Protein AF-A0A2A2HB68-F1 (afdb_monomer_lite)

pLDDT: mean 79.31, std 17.44, range [41.56, 97.69]

Foldseek 3Di:
DCFLVNLQCLLCVLQQFNVVKDWPDDDRFKTKIKGWGPDQAQLVCVQVSQVVSCVVVVWAWDPCPDPVLVLVQVLVVQLVVVVDPDPDPQDGVVSVVVVCVVCVVVQKRKDKTWTDDDQKIKIKMWMDGNVS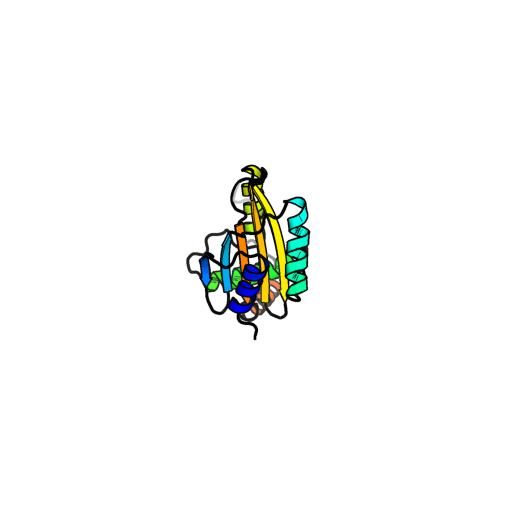PDTIMIMIMMGGSVSRVVVSVVVVVVVVVVVVPPPPDDPDPDDPVDPPPD

InterPro domains:
  IPR014515 Uncharacterised conserved protein UCP921964 [PF09893] (7-142)

Structure (mmCIF, N/CA/C/O backbone):
data_AF-A0A2A2HB68-F1
#
_entry.id   AF-A0A2A2HB68-F1
#
loop_
_atom_site.group_PDB
_atom_site.id
_atom_site.type_symbol
_atom_site.label_atom_id
_atom_site.label_alt_id
_atom_site.label_comp_id
_atom_site.label_asym_id
_atom_site.label_entity_id
_atom_site.label_seq_id
_atom_site.pdbx_PDB_ins_code
_atom_site.Cartn_x
_atom_site.Cartn_y
_atom_site.Cartn_z
_atom_site.occupancy
_atom_site.B_iso_or_equiv
_atom_site.auth_seq_id
_atom_site.auth_comp_id
_atom_site.auth_asym_id
_atom_site.auth_atom_id
_atom_site.pdbx_PDB_model_num
ATOM 1 N N . MET A 1 1 ? -8.316 -16.359 13.608 1.00 43.62 1 MET A N 1
ATOM 2 C CA . MET A 1 1 ? -7.954 -14.931 13.547 1.00 43.62 1 MET A CA 1
ATOM 3 C C . MET A 1 1 ? -6.730 -14.824 12.651 1.00 43.62 1 MET A C 1
ATOM 5 O O . MET A 1 1 ? -5.725 -15.444 12.976 1.00 43.62 1 MET A O 1
ATOM 9 N N . LEU A 1 2 ? -6.843 -14.194 11.479 1.00 54.75 2 LEU A N 1
ATOM 10 C CA . LEU A 1 2 ? -5.679 -13.915 10.631 1.00 54.75 2 LEU A CA 1
ATOM 11 C C . LEU A 1 2 ? -4.883 -12.809 11.324 1.00 54.75 2 LEU A C 1
ATOM 13 O O . LEU A 1 2 ? -5.384 -11.708 11.508 1.00 54.75 2 LEU A O 1
ATOM 17 N N . GLU A 1 3 ? -3.684 -13.138 11.783 1.00 82.25 3 GLU A N 1
ATOM 18 C CA . GLU A 1 3 ? -2.789 -12.185 12.434 1.00 82.25 3 GLU A CA 1
ATOM 19 C C . GLU A 1 3 ? -2.398 -11.114 11.402 1.00 82.25 3 GLU A C 1
ATOM 21 O O . GLU A 1 3 ? -2.067 -11.460 10.266 1.00 82.25 3 GLU A O 1
ATOM 26 N N . VAL A 1 4 ? -2.452 -9.826 11.756 1.00 89.25 4 VAL A N 1
ATOM 27 C CA . VAL A 1 4 ? -2.138 -8.678 10.875 1.00 89.25 4 VAL A CA 1
ATOM 28 C C . VAL A 1 4 ? -0.830 -8.901 10.086 1.00 89.25 4 VAL A C 1
ATOM 30 O O . VAL A 1 4 ? -0.746 -8.611 8.890 1.00 89.25 4 VAL A O 1
ATOM 33 N N . MET A 1 5 ? 0.156 -9.535 10.730 1.00 91.00 5 MET A N 1
ATOM 34 C CA . MET A 1 5 ? 1.417 -9.984 10.131 1.00 91.00 5 MET A CA 1
ATOM 35 C C . MET A 1 5 ? 1.274 -10.988 8.980 1.00 91.00 5 MET A C 1
ATOM 37 O O . MET A 1 5 ? 2.036 -10.954 8.017 1.00 91.00 5 MET A O 1
ATOM 41 N N . GLN A 1 6 ? 0.347 -11.937 9.078 1.00 92.38 6 GLN A N 1
ATOM 42 C CA . GLN A 1 6 ? 0.159 -12.968 8.059 1.00 92.38 6 GLN A CA 1
ATOM 43 C C . GLN A 1 6 ? -0.417 -12.369 6.778 1.00 92.38 6 GLN A C 1
ATOM 45 O O . GLN A 1 6 ? 0.002 -12.755 5.687 1.00 92.38 6 GLN A O 1
ATOM 50 N N . VAL A 1 7 ? -1.356 -11.427 6.903 1.00 93.75 7 VAL A N 1
ATOM 51 C CA . VAL A 1 7 ? -1.921 -10.711 5.751 1.00 93.75 7 VAL A CA 1
ATOM 52 C C . VAL A 1 7 ? -0.847 -9.842 5.105 1.00 93.75 7 VAL A C 1
ATOM 54 O O . VAL A 1 7 ? -0.600 -9.987 3.909 1.00 93.75 7 VAL A O 1
ATOM 57 N N . SER A 1 8 ? -0.142 -9.019 5.887 1.00 94.06 8 SER A N 1
ATOM 58 C CA . SER A 1 8 ? 0.903 -8.137 5.35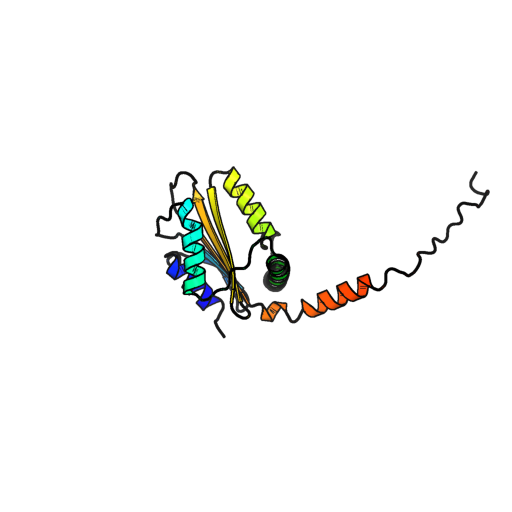5 1.00 94.06 8 SER A CA 1
ATOM 59 C C . SER A 1 8 ? 2.029 -8.927 4.681 1.00 94.06 8 SER A C 1
ATOM 61 O O . SER A 1 8 ? 2.454 -8.582 3.581 1.00 94.06 8 SER A O 1
ATOM 63 N N . ARG A 1 9 ? 2.467 -10.051 5.268 1.00 94.94 9 ARG A N 1
ATOM 64 C CA . ARG A 1 9 ? 3.472 -10.932 4.660 1.00 94.94 9 ARG A CA 1
ATOM 65 C C . ARG A 1 9 ? 2.992 -11.519 3.336 1.00 94.94 9 ARG A C 1
ATOM 67 O O . ARG A 1 9 ? 3.750 -11.499 2.376 1.00 94.94 9 ARG A O 1
ATOM 74 N N . LYS A 1 10 ? 1.747 -12.006 3.259 1.00 95.81 10 LYS A N 1
ATOM 75 C CA . LYS A 1 10 ? 1.178 -12.536 2.006 1.00 95.81 10 LYS A CA 1
ATOM 76 C C . LYS A 1 10 ? 1.119 -11.470 0.915 1.00 95.81 10 LYS A C 1
ATOM 78 O O . LYS A 1 10 ? 1.497 -11.766 -0.215 1.00 95.81 10 LYS A O 1
ATOM 83 N N . VAL A 1 11 ? 0.707 -10.247 1.258 1.00 96.88 11 VAL A N 1
ATOM 84 C CA . VAL A 1 11 ? 0.733 -9.095 0.341 1.00 96.88 11 VAL A CA 1
ATOM 85 C C . VAL A 1 11 ? 2.138 -8.856 -0.194 1.00 96.88 11 VAL A C 1
ATOM 87 O O . VAL A 1 11 ? 2.360 -8.849 -1.404 1.00 96.88 11 VAL A O 1
ATOM 90 N N . MET A 1 12 ? 3.102 -8.704 0.709 1.00 97.31 12 MET A N 1
ATOM 91 C CA . MET A 1 12 ? 4.474 -8.386 0.332 1.00 97.31 12 MET A CA 1
ATOM 92 C C . MET A 1 12 ? 5.150 -9.529 -0.437 1.00 97.31 12 MET A C 1
ATOM 94 O O . MET A 1 12 ? 5.960 -9.255 -1.321 1.00 97.31 12 MET A O 1
ATOM 98 N N . ASP A 1 13 ? 4.821 -10.790 -0.146 1.00 97.19 13 ASP A N 1
ATOM 99 C CA . ASP A 1 13 ? 5.305 -11.959 -0.889 1.00 97.19 13 ASP A CA 1
ATOM 100 C C . ASP A 1 13 ? 4.703 -12.007 -2.308 1.00 97.19 13 ASP A C 1
ATOM 102 O O . ASP A 1 13 ? 5.443 -12.193 -3.273 1.00 97.19 13 ASP A O 1
ATOM 106 N N . TYR A 1 14 ? 3.391 -11.774 -2.468 1.00 97.31 14 TYR A N 1
ATOM 107 C CA . TYR A 1 14 ? 2.717 -11.753 -3.781 1.00 97.31 14 TYR A CA 1
ATOM 108 C C . TYR A 1 14 ? 3.308 -10.690 -4.723 1.00 97.31 14 TYR A C 1
ATOM 110 O O . TYR A 1 14 ? 3.418 -10.868 -5.942 1.00 97.31 14 TYR A O 1
ATOM 118 N N . LEU A 1 15 ? 3.739 -9.574 -4.140 1.00 97.25 15 LEU A N 1
ATOM 119 C CA . LEU A 1 15 ? 4.358 -8.463 -4.853 1.00 97.25 15 LEU A CA 1
ATOM 120 C C . LEU A 1 15 ? 5.888 -8.579 -4.964 1.00 97.25 15 LEU A C 1
ATOM 122 O O . LEU A 1 15 ? 6.516 -7.657 -5.482 1.00 97.25 15 LEU A O 1
ATOM 126 N N . ASP A 1 16 ? 6.492 -9.686 -4.513 1.00 97.31 16 ASP A N 1
ATOM 127 C CA . ASP A 1 16 ? 7.951 -9.903 -4.423 1.00 97.31 16 ASP A CA 1
ATOM 128 C C . ASP A 1 16 ? 8.693 -8.701 -3.811 1.00 97.31 16 ASP A C 1
ATOM 130 O O . ASP A 1 16 ? 9.712 -8.227 -4.319 1.00 97.31 16 ASP A O 1
ATOM 134 N N . ALA A 1 17 ? 8.122 -8.163 -2.732 1.00 97.44 17 ALA A N 1
ATOM 135 C CA . ALA A 1 17 ? 8.602 -6.991 -2.007 1.00 97.44 17 ALA A CA 1
ATOM 136 C C . ALA A 1 17 ? 8.990 -7.299 -0.549 1.00 97.44 17 ALA A C 1
ATOM 138 O O . ALA A 1 17 ? 9.487 -6.419 0.155 1.00 97.44 17 ALA A O 1
ATOM 139 N N . PHE A 1 18 ? 8.774 -8.532 -0.073 1.00 95.81 18 PHE A N 1
ATOM 140 C CA . PHE A 1 18 ? 9.015 -8.903 1.326 1.00 95.81 18 PHE A CA 1
ATOM 141 C C . PHE A 1 18 ? 10.502 -8.960 1.701 1.00 95.81 18 PHE A C 1
ATOM 143 O O . PHE A 1 18 ? 10.899 -8.537 2.787 1.00 95.81 18 PHE A O 1
ATOM 150 N N . ASN A 1 19 ? 11.362 -9.474 0.826 1.00 92.19 19 ASN A N 1
ATOM 151 C CA . ASN A 1 19 ? 12.777 -9.625 1.160 1.00 92.19 19 ASN A CA 1
ATOM 152 C C . ASN A 1 19 ? 13.494 -8.261 1.122 1.00 92.19 19 ASN A C 1
ATOM 154 O O . ASN A 1 19 ? 13.558 -7.623 0.074 1.00 92.19 19 ASN A O 1
ATOM 158 N N . GLY A 1 20 ? 14.050 -7.843 2.262 1.00 88.81 20 GLY A N 1
ATOM 159 C CA . GLY A 1 20 ? 14.601 -6.498 2.461 1.00 88.81 20 GLY A CA 1
ATOM 160 C C . GLY A 1 20 ? 13.559 -5.459 2.889 1.00 88.81 20 GLY A C 1
ATOM 161 O O . GLY A 1 20 ? 13.896 -4.280 3.006 1.00 88.81 20 GLY A O 1
ATOM 162 N N . SER A 1 21 ? 12.314 -5.882 3.131 1.00 92.69 21 SER A N 1
ATOM 163 C CA . SER A 1 21 ? 11.275 -5.011 3.677 1.00 92.69 21 SER A CA 1
ATOM 164 C C . SER A 1 21 ? 11.586 -4.574 5.110 1.00 92.69 21 SER A C 1
ATOM 166 O O . SER A 1 21 ? 12.327 -5.231 5.847 1.00 92.69 21 SER A O 1
ATOM 168 N N . LYS A 1 22 ? 11.025 -3.430 5.501 1.00 89.62 22 LYS A N 1
ATOM 169 C CA . LYS A 1 22 ? 11.174 -2.843 6.830 1.00 89.62 22 LYS A CA 1
ATOM 170 C C . LYS A 1 22 ? 9.794 -2.530 7.407 1.00 89.62 22 LYS A C 1
ATOM 172 O O . LYS A 1 22 ? 9.040 -1.788 6.768 1.00 89.62 22 LYS A O 1
ATOM 177 N N . PRO A 1 23 ? 9.449 -3.058 8.594 1.00 88.75 23 PRO A N 1
ATOM 178 C CA . PRO A 1 23 ? 8.267 -2.604 9.306 1.00 88.75 23 PRO A CA 1
ATOM 179 C C . PRO A 1 23 ? 8.497 -1.174 9.806 1.00 88.75 23 PRO A C 1
ATOM 181 O O . PRO A 1 23 ? 9.555 -0.857 10.349 1.00 88.75 23 PRO A O 1
ATOM 184 N N . VAL A 1 24 ? 7.502 -0.320 9.607 1.00 85.50 24 VAL A N 1
ATOM 185 C CA . VAL A 1 24 ? 7.442 1.049 10.142 1.00 85.50 24 VAL A CA 1
ATOM 186 C C . VAL A 1 24 ? 6.551 1.085 11.373 1.00 85.50 24 VAL A C 1
ATOM 188 O O . VAL A 1 24 ? 6.897 1.711 12.369 1.00 85.50 24 VAL A O 1
ATOM 191 N N . VAL A 1 25 ? 5.447 0.340 11.327 1.00 83.12 25 VAL A N 1
ATOM 192 C CA . VAL A 1 25 ? 4.610 0.042 12.488 1.00 83.12 25 VAL A CA 1
ATOM 193 C C . VAL A 1 25 ? 4.459 -1.465 12.588 1.00 83.12 25 VAL A C 1
ATOM 195 O O . VAL A 1 25 ? 4.269 -2.139 11.575 1.00 83.12 25 VAL A O 1
ATOM 198 N N . HIS A 1 26 ? 4.560 -1.990 13.805 1.00 85.69 26 HIS A N 1
ATOM 199 C CA . HIS A 1 26 ? 4.368 -3.404 14.084 1.00 85.69 26 HIS A CA 1
ATOM 200 C C . HIS A 1 26 ? 3.837 -3.595 15.505 1.00 85.69 26 HIS A C 1
ATOM 202 O O . HIS A 1 26 ? 4.544 -3.351 16.481 1.00 85.69 26 HIS A O 1
ATOM 208 N N . ASN A 1 27 ? 2.582 -4.018 15.602 1.00 83.62 27 ASN A N 1
ATOM 209 C CA . ASN A 1 27 ? 1.928 -4.451 16.831 1.00 83.62 27 ASN A CA 1
ATOM 210 C C . ASN A 1 27 ? 0.773 -5.414 16.482 1.00 83.62 27 ASN A C 1
ATOM 212 O O . ASN A 1 27 ? 0.591 -5.775 15.318 1.00 83.62 27 ASN A O 1
ATOM 216 N N . ASN A 1 28 ? 0.003 -5.833 17.487 1.00 84.12 28 ASN A N 1
ATOM 217 C CA . ASN A 1 28 ? -1.085 -6.801 17.311 1.00 84.12 28 ASN A CA 1
ATOM 218 C C . ASN A 1 28 ? -2.262 -6.264 16.478 1.00 84.12 28 ASN A C 1
ATOM 220 O O . ASN A 1 28 ? -2.964 -7.050 15.841 1.00 84.12 28 ASN 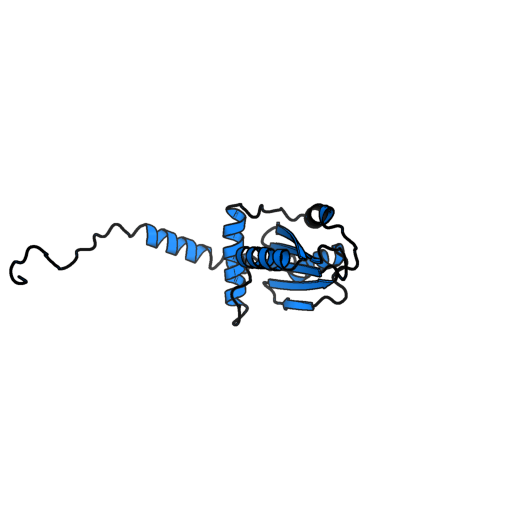A O 1
ATOM 224 N N . ASP A 1 29 ? -2.465 -4.947 16.475 1.00 85.81 29 ASP A N 1
ATOM 225 C CA . ASP A 1 29 ? -3.623 -4.285 15.876 1.00 85.81 29 ASP A CA 1
ATOM 226 C C . ASP A 1 29 ? -3.298 -3.613 14.542 1.00 85.81 29 ASP A C 1
ATOM 228 O O . ASP A 1 29 ? -4.194 -3.383 13.736 1.00 85.81 29 ASP A O 1
ATOM 232 N N . ALA A 1 30 ? -2.030 -3.314 14.269 1.00 86.75 30 ALA A N 1
ATOM 233 C CA . ALA A 1 30 ? -1.619 -2.650 13.044 1.00 86.75 30 ALA A CA 1
ATOM 234 C C . ALA A 1 30 ? -0.202 -3.029 12.607 1.00 86.75 30 ALA A C 1
ATOM 236 O O . ALA A 1 30 ? 0.727 -3.176 13.409 1.00 86.75 30 ALA A O 1
ATOM 237 N N . MET A 1 31 ? -0.023 -3.109 11.291 1.00 88.62 31 MET A N 1
ATOM 238 C CA . MET A 1 31 ? 1.273 -3.270 10.654 1.00 88.62 31 MET A CA 1
ATOM 239 C C . MET A 1 31 ? 1.361 -2.382 9.424 1.00 88.62 31 MET A C 1
ATOM 241 O O . MET A 1 31 ? 0.507 -2.449 8.546 1.00 88.62 31 MET A O 1
ATOM 245 N N . ILE A 1 32 ? 2.431 -1.595 9.347 1.00 89.81 32 ILE A N 1
ATOM 246 C CA . ILE A 1 32 ? 2.832 -0.877 8.138 1.00 89.81 32 ILE A CA 1
ATOM 247 C C . ILE A 1 32 ? 4.195 -1.418 7.752 1.00 89.81 32 ILE A C 1
ATOM 249 O O . ILE A 1 32 ? 5.141 -1.341 8.539 1.00 89.81 32 ILE A O 1
ATOM 253 N N . ILE A 1 33 ? 4.308 -1.960 6.547 1.00 91.06 33 ILE A N 1
ATOM 254 C CA . ILE A 1 33 ? 5.550 -2.513 6.022 1.00 91.06 33 ILE A CA 1
ATOM 255 C C . ILE A 1 33 ? 5.867 -1.894 4.666 1.00 91.06 33 ILE A C 1
ATOM 257 O O . ILE A 1 33 ? 5.010 -1.815 3.790 1.00 91.06 33 ILE A O 1
ATOM 261 N N . LYS A 1 34 ? 7.118 -1.456 4.501 1.00 93.62 34 LYS A N 1
ATOM 262 C CA . LYS A 1 34 ? 7.637 -0.899 3.247 1.00 93.62 34 LYS A CA 1
ATOM 263 C C . LYS A 1 34 ? 8.664 -1.851 2.652 1.00 93.62 34 LYS A C 1
ATOM 265 O O . LYS A 1 34 ? 9.480 -2.413 3.381 1.00 93.62 34 LYS A O 1
ATOM 270 N N . GLY A 1 35 ? 8.662 -2.017 1.338 1.00 95.12 35 GLY A N 1
ATOM 271 C CA . GLY A 1 35 ? 9.591 -2.889 0.626 1.00 95.12 35 GLY A CA 1
ATOM 272 C C . GLY A 1 35 ? 9.885 -2.401 -0.784 1.00 95.12 35 GLY A C 1
ATOM 273 O O . GLY A 1 35 ? 9.257 -1.471 -1.286 1.00 95.12 35 GLY A O 1
ATOM 274 N N . ILE A 1 36 ? 10.866 -3.037 -1.416 1.00 96.69 36 ILE A N 1
ATOM 275 C CA . ILE A 1 36 ? 11.190 -2.831 -2.828 1.00 96.69 36 ILE A CA 1
ATOM 276 C C . ILE A 1 36 ? 10.774 -4.096 -3.558 1.00 96.69 36 ILE A C 1
ATOM 278 O O . ILE A 1 36 ? 11.298 -5.171 -3.269 1.00 96.69 36 ILE A O 1
ATOM 282 N N . SER A 1 37 ? 9.843 -3.961 -4.495 1.00 96.31 37 SER A N 1
ATOM 283 C CA . SER A 1 37 ? 9.464 -5.067 -5.359 1.00 96.31 37 SER A CA 1
ATOM 284 C C . SER A 1 37 ? 10.577 -5.354 -6.357 1.00 96.31 37 SER A C 1
ATOM 286 O O . SER A 1 37 ? 11.157 -4.442 -6.952 1.00 96.31 37 SER A O 1
ATOM 288 N N . ARG A 1 38 ? 10.860 -6.636 -6.579 1.00 94.88 38 ARG A N 1
ATOM 289 C CA . ARG A 1 38 ? 11.747 -7.064 -7.670 1.00 94.88 38 ARG A CA 1
ATOM 290 C C . ARG A 1 38 ? 11.024 -7.204 -9.003 1.00 94.88 38 ARG A C 1
ATOM 292 O O . ARG A 1 38 ? 11.679 -7.356 -10.036 1.00 94.88 38 ARG A O 1
ATOM 299 N N . ARG A 1 39 ? 9.690 -7.156 -9.000 1.00 93.19 39 ARG A N 1
ATOM 300 C CA . ARG A 1 39 ? 8.888 -7.170 -10.224 1.00 93.19 39 ARG A CA 1
ATOM 301 C C . ARG A 1 39 ? 9.031 -5.824 -10.925 1.00 93.19 39 ARG A C 1
ATOM 303 O O . ARG A 1 39 ? 9.009 -4.770 -10.297 1.00 93.19 39 ARG A O 1
ATOM 310 N N . LYS A 1 40 ? 9.130 -5.862 -12.251 1.00 89.56 40 LYS A N 1
ATOM 311 C CA . LYS A 1 40 ? 9.012 -4.671 -13.095 1.00 89.56 40 LYS A CA 1
ATOM 312 C C . LYS A 1 40 ? 7.579 -4.599 -13.598 1.00 89.56 40 LYS A C 1
ATOM 314 O O . LYS A 1 40 ? 7.235 -5.330 -14.518 1.00 89.56 40 LYS A O 1
ATOM 319 N N . ILE A 1 41 ? 6.759 -3.774 -12.952 1.00 92.50 41 ILE A N 1
ATOM 320 C CA . ILE A 1 41 ? 5.346 -3.605 -13.303 1.00 92.50 41 ILE A CA 1
ATOM 321 C C . ILE A 1 41 ? 5.171 -2.237 -13.982 1.00 92.50 41 ILE A C 1
ATOM 323 O O . ILE A 1 41 ? 5.422 -1.208 -13.329 1.00 92.50 41 ILE A O 1
ATOM 327 N N . PRO A 1 42 ? 4.777 -2.211 -15.270 1.00 91.88 42 PRO A N 1
ATOM 328 C CA . PRO A 1 42 ? 4.404 -0.990 -15.980 1.00 91.88 42 PRO A CA 1
ATOM 329 C C . PRO A 1 42 ? 3.327 -0.200 -15.234 1.00 91.88 42 PRO A C 1
ATOM 331 O O . PRO A 1 42 ? 2.488 -0.777 -14.547 1.00 91.88 42 PRO A O 1
ATOM 334 N N . VAL A 1 43 ? 3.362 1.131 -15.331 1.00 90.44 43 VAL A N 1
ATOM 335 C CA . VAL A 1 43 ? 2.456 2.014 -14.569 1.00 90.44 43 VAL A CA 1
ATOM 336 C C . VAL A 1 43 ? 0.983 1.732 -14.878 1.00 90.44 43 VAL A C 1
ATOM 338 O O . VAL A 1 43 ? 0.157 1.706 -13.971 1.00 90.44 43 VAL A O 1
ATOM 341 N N . ASP A 1 44 ? 0.673 1.483 -16.143 1.00 91.88 44 ASP A N 1
ATOM 342 C CA . ASP A 1 44 ? -0.654 1.163 -16.666 1.00 91.88 44 ASP A CA 1
ATOM 343 C C . ASP A 1 44 ? -1.175 -0.217 -16.232 1.00 91.88 44 ASP A C 1
ATOM 345 O O . ASP A 1 44 ? -2.384 -0.418 -16.155 1.00 91.88 44 ASP A O 1
ATOM 349 N N . GLU A 1 45 ? -0.290 -1.143 -15.857 1.00 94.62 45 GLU A N 1
ATOM 350 C CA . GLU A 1 45 ? -0.661 -2.482 -15.377 1.00 94.62 45 GLU A CA 1
ATOM 351 C C . GLU A 1 45 ? -0.816 -2.563 -13.849 1.00 94.62 45 GLU A C 1
ATOM 353 O O . GLU A 1 45 ? -1.412 -3.510 -13.329 1.00 94.62 45 GLU A O 1
ATOM 358 N N . ARG A 1 46 ? -0.304 -1.579 -13.097 1.00 93.75 46 ARG A N 1
ATOM 359 C CA . ARG A 1 46 ? -0.267 -1.626 -11.621 1.00 93.75 46 ARG A CA 1
ATOM 360 C C . ARG A 1 46 ? -1.630 -1.808 -10.988 1.00 93.75 46 ARG A C 1
ATOM 362 O O . ARG A 1 46 ? -1.743 -2.582 -10.042 1.00 93.75 46 ARG A O 1
ATOM 369 N N . GLN A 1 47 ? -2.650 -1.122 -11.500 1.00 95.00 47 GLN A N 1
ATOM 370 C CA . GLN A 1 47 ? -3.996 -1.260 -10.952 1.00 95.00 47 GLN A CA 1
ATOM 371 C C . GLN A 1 47 ? -4.516 -2.694 -11.109 1.00 95.00 47 GLN A C 1
ATOM 373 O O . GLN A 1 47 ? -5.072 -3.238 -10.162 1.00 95.00 47 GLN A O 1
ATOM 378 N N . SER A 1 48 ? -4.264 -3.342 -12.254 1.00 96.75 48 SER A N 1
ATOM 379 C CA . SER A 1 48 ? -4.626 -4.753 -12.451 1.00 96.75 48 SER A CA 1
ATOM 380 C C . SER A 1 48 ? -3.926 -5.645 -11.432 1.00 96.75 48 SER A C 1
ATOM 382 O O . SER A 1 48 ? -4.572 -6.464 -10.786 1.00 96.75 48 SER A O 1
ATOM 384 N N . VAL A 1 49 ? -2.624 -5.439 -11.207 1.00 97.50 49 VAL A N 1
ATOM 385 C CA . VAL A 1 49 ? -1.872 -6.240 -10.229 1.00 97.50 49 VAL A CA 1
ATOM 386 C C . VAL A 1 49 ? -2.374 -6.020 -8.800 1.00 97.50 49 VAL A C 1
ATOM 388 O O . VAL A 1 49 ? -2.429 -6.971 -8.019 1.00 97.50 49 VAL A O 1
ATOM 391 N N . LEU A 1 50 ? -2.750 -4.793 -8.435 1.00 97.12 50 LEU A N 1
ATOM 392 C CA . LEU A 1 50 ? -3.368 -4.504 -7.140 1.00 97.12 50 LEU A CA 1
ATOM 393 C C . LEU A 1 50 ? -4.699 -5.253 -6.979 1.00 97.12 50 LEU A C 1
ATOM 395 O O . LEU A 1 50 ? -4.893 -5.936 -5.972 1.00 97.12 50 LEU A O 1
ATOM 399 N N . ASN A 1 51 ? -5.553 -5.218 -8.002 1.00 97.06 51 ASN A N 1
ATOM 400 C CA . ASN A 1 51 ? -6.831 -5.929 -8.009 1.00 97.06 51 ASN A CA 1
ATOM 401 C C . ASN A 1 51 ? -6.628 -7.454 -7.915 1.00 97.06 51 ASN A C 1
ATOM 403 O O . ASN A 1 51 ? -7.284 -8.125 -7.121 1.00 97.06 51 ASN A O 1
ATOM 407 N N . GLU A 1 52 ? -5.671 -8.012 -8.660 1.00 97.69 52 GLU A N 1
ATOM 408 C CA . GLU A 1 52 ? -5.293 -9.429 -8.580 1.00 97.69 52 GLU A CA 1
ATOM 409 C C . GLU A 1 52 ? -4.774 -9.811 -7.188 1.00 97.69 52 GLU A C 1
ATOM 411 O O . GLU A 1 52 ? -5.085 -10.887 -6.681 1.00 97.69 52 GLU A O 1
ATOM 416 N N . THR A 1 53 ? -4.006 -8.922 -6.548 1.00 97.38 53 THR A N 1
ATOM 417 C CA . THR A 1 53 ? -3.504 -9.127 -5.179 1.00 97.38 53 THR A CA 1
ATOM 418 C C . THR A 1 53 ? -4.670 -9.274 -4.201 1.00 97.38 53 THR A C 1
ATOM 420 O O . THR A 1 53 ? -4.672 -10.181 -3.367 1.00 97.38 53 THR A O 1
ATOM 423 N N . PHE A 1 54 ? -5.689 -8.422 -4.332 1.00 96.88 54 PHE A N 1
ATOM 424 C CA . PHE A 1 54 ? -6.903 -8.487 -3.521 1.00 96.88 54 PHE A CA 1
ATOM 425 C C . PHE A 1 54 ? -7.715 -9.752 -3.784 1.00 96.88 54 PHE A C 1
ATOM 427 O O . PHE A 1 54 ? -8.077 -10.454 -2.836 1.00 96.88 54 PHE A O 1
ATOM 434 N N . GLN A 1 55 ? -7.916 -10.109 -5.053 1.00 96.44 55 GLN A N 1
ATOM 435 C CA . GLN A 1 55 ? -8.609 -11.340 -5.439 1.00 96.44 55 GLN A CA 1
ATOM 436 C C . GLN A 1 55 ? -7.913 -12.585 -4.876 1.00 96.44 55 GLN A C 1
ATOM 438 O O . GLN A 1 55 ? -8.563 -13.433 -4.260 1.00 96.44 55 GLN A O 1
ATOM 443 N N . ALA A 1 56 ? -6.584 -12.671 -5.002 1.00 95.94 56 ALA A N 1
ATOM 444 C CA . ALA A 1 56 ? -5.785 -13.784 -4.486 1.00 95.94 56 ALA A CA 1
ATOM 445 C C . ALA A 1 56 ? -5.885 -13.942 -2.957 1.00 95.94 56 ALA A C 1
ATOM 447 O O . ALA A 1 56 ? -5.648 -15.026 -2.419 1.00 95.94 56 ALA A O 1
ATOM 448 N N . MET A 1 57 ? -6.236 -12.869 -2.247 1.00 94.00 57 MET A N 1
ATOM 449 C CA . MET A 1 57 ? -6.348 -12.840 -0.789 1.00 94.00 57 MET A CA 1
ATOM 450 C C . MET A 1 57 ? -7.794 -12.819 -0.298 1.00 94.00 57 MET A C 1
ATOM 452 O O . MET A 1 57 ? -8.005 -12.874 0.918 1.00 94.00 57 MET A O 1
ATOM 456 N N . SER A 1 58 ? -8.772 -12.810 -1.210 1.00 94.94 58 SER A N 1
ATOM 457 C CA . SER A 1 58 ? -10.199 -12.636 -0.912 1.00 94.94 58 SER A CA 1
ATOM 458 C C . SER A 1 58 ? -10.442 -11.388 -0.060 1.00 94.94 58 SER A C 1
ATOM 460 O O . SER A 1 58 ? -11.023 -11.477 1.020 1.00 94.94 58 SER A O 1
ATOM 462 N N . ILE A 1 59 ? -9.871 -10.265 -0.497 1.00 95.75 59 ILE A N 1
ATOM 463 C CA . ILE A 1 59 ? -10.101 -8.937 0.072 1.00 95.75 59 ILE A CA 1
ATOM 464 C C . ILE A 1 59 ? -11.115 -8.239 -0.828 1.00 95.75 59 ILE A C 1
ATOM 466 O O . ILE A 1 59 ? -10.906 -8.157 -2.039 1.00 95.75 59 ILE A O 1
ATOM 470 N N . ASP A 1 60 ? -12.186 -7.736 -0.228 1.00 95.31 60 ASP A N 1
ATOM 471 C CA . ASP A 1 60 ? -13.204 -6.963 -0.921 1.00 95.31 60 ASP A CA 1
ATOM 472 C C . ASP A 1 60 ? -12.688 -5.534 -1.113 1.00 95.31 60 ASP A C 1
ATOM 474 O O . ASP A 1 60 ? -12.317 -4.857 -0.149 1.00 95.31 60 ASP A O 1
ATOM 478 N N . GLU A 1 61 ? -12.603 -5.091 -2.367 1.00 95.50 61 GLU A N 1
ATOM 479 C CA . GLU A 1 61 ? -12.197 -3.728 -2.706 1.00 95.50 61 GLU A CA 1
ATOM 480 C C . GLU A 1 61 ? -13.240 -2.726 -2.210 1.00 95.50 61 GLU A C 1
ATOM 482 O O . GLU A 1 61 ? -14.443 -2.912 -2.400 1.00 95.50 61 GLU A O 1
ATOM 487 N N . ILE A 1 62 ? -12.762 -1.643 -1.604 1.00 92.69 62 ILE A N 1
ATOM 488 C CA . ILE A 1 62 ? -13.590 -0.511 -1.210 1.00 92.69 62 ILE A CA 1
ATOM 489 C C . ILE A 1 62 ? -13.229 0.660 -2.133 1.00 92.69 62 ILE A C 1
ATOM 491 O O . ILE A 1 62 ? -12.071 1.088 -2.138 1.00 92.69 62 ILE A O 1
ATOM 495 N N . PRO A 1 63 ? -14.188 1.206 -2.903 1.00 89.44 63 PRO A N 1
ATOM 496 C CA . PRO A 1 63 ? -13.950 2.396 -3.710 1.00 89.44 63 PRO A CA 1
ATOM 497 C C . PRO A 1 63 ? -13.550 3.577 -2.826 1.00 89.44 63 PRO A C 1
ATOM 499 O O . PRO A 1 63 ? -14.204 3.858 -1.821 1.00 89.44 63 PRO A O 1
ATOM 502 N N . VAL A 1 64 ? -12.481 4.274 -3.203 1.00 82.12 64 VAL A N 1
ATOM 503 C CA . VAL A 1 64 ? -11.857 5.331 -2.386 1.00 82.12 64 VAL A CA 1
ATOM 504 C C . VAL A 1 64 ? -12.795 6.522 -2.150 1.00 82.12 64 VAL A C 1
ATOM 506 O O . VAL A 1 64 ? -12.716 7.178 -1.118 1.00 82.12 64 VAL A O 1
ATOM 509 N N . ASP A 1 65 ? -13.711 6.776 -3.081 1.00 82.94 65 ASP A N 1
ATOM 510 C CA . ASP A 1 65 ? -14.714 7.842 -3.039 1.00 82.94 65 ASP A CA 1
ATOM 511 C C . ASP A 1 65 ? -16.021 7.435 -2.333 1.00 82.94 65 ASP A C 1
ATOM 513 O O . ASP A 1 65 ? -16.984 8.205 -2.301 1.00 82.94 65 ASP A O 1
ATOM 517 N N . SER A 1 66 ? -16.078 6.231 -1.759 1.00 87.19 66 SER A N 1
ATOM 518 C CA . SER A 1 66 ? -17.268 5.730 -1.072 1.00 87.19 66 SER A CA 1
ATOM 519 C C . SER A 1 66 ? -17.382 6.222 0.374 1.00 87.19 66 SER A C 1
ATOM 521 O O . SER A 1 66 ? -16.396 6.495 1.060 1.00 87.19 66 SER A O 1
ATOM 523 N N . GLN A 1 67 ? -18.615 6.240 0.890 1.00 86.56 67 GLN A N 1
ATOM 524 C CA . GLN A 1 67 ? -18.867 6.474 2.316 1.00 86.56 67 GLN A CA 1
ATOM 525 C C . GLN A 1 67 ? -18.156 5.431 3.195 1.00 86.56 67 GLN A C 1
ATOM 527 O O . GLN A 1 67 ? -17.630 5.776 4.251 1.00 86.56 67 GLN A O 1
ATOM 532 N N . GLU A 1 68 ? -18.096 4.172 2.747 1.00 88.31 68 GLU A N 1
ATOM 533 C CA . GLU A 1 68 ? -17.398 3.101 3.467 1.00 88.31 68 GLU A CA 1
ATOM 534 C C . GLU A 1 68 ? -15.894 3.391 3.584 1.00 88.31 68 GLU A C 1
ATOM 536 O O . GLU A 1 68 ? -15.320 3.185 4.652 1.00 88.31 68 GLU A O 1
ATOM 541 N N . ALA A 1 69 ? -15.257 3.940 2.542 1.00 86.00 69 ALA A N 1
ATOM 542 C CA . ALA A 1 69 ? -13.856 4.358 2.610 1.00 86.00 69 ALA A CA 1
ATOM 543 C C . ALA A 1 69 ? -13.617 5.457 3.655 1.00 86.00 69 ALA A C 1
ATOM 545 O O . ALA A 1 69 ? -12.618 5.411 4.384 1.00 86.00 69 ALA A O 1
ATOM 546 N N . SER A 1 70 ? -14.542 6.417 3.761 1.00 83.88 70 SER A N 1
ATOM 547 C CA . SER A 1 70 ? -14.485 7.478 4.774 1.00 83.88 70 SER A CA 1
ATOM 548 C C . SER A 1 70 ? -14.581 6.903 6.188 1.00 83.88 70 SER A C 1
ATOM 550 O O . SER A 1 70 ? -13.707 7.157 7.016 1.00 83.88 70 SER A O 1
ATOM 552 N N . GLU A 1 71 ? -15.590 6.068 6.458 1.00 84.81 71 GLU A N 1
ATOM 553 C CA . GLU A 1 71 ? -15.773 5.443 7.777 1.00 84.81 71 GLU A CA 1
ATOM 554 C C . GLU A 1 71 ? -14.591 4.537 8.147 1.00 84.81 71 GLU A C 1
ATOM 556 O O . GLU A 1 71 ? -14.122 4.527 9.287 1.00 84.81 71 GLU A O 1
ATOM 561 N N . LEU A 1 72 ? -14.065 3.791 7.173 1.00 85.38 72 LEU A N 1
ATOM 562 C CA . LEU A 1 72 ? -12.909 2.930 7.380 1.00 85.38 72 LEU A CA 1
ATOM 563 C C . LEU A 1 72 ? -11.652 3.739 7.718 1.00 85.38 72 LEU A C 1
ATOM 565 O O . LEU A 1 72 ? -10.886 3.343 8.596 1.00 85.38 72 LEU A O 1
ATOM 569 N N . THR A 1 73 ? -11.456 4.885 7.064 1.00 81.88 73 THR A N 1
ATOM 570 C CA . THR A 1 73 ? -10.342 5.796 7.358 1.00 81.88 73 THR A CA 1
ATOM 571 C C . THR A 1 73 ? -10.415 6.323 8.783 1.00 81.88 73 THR A C 1
ATOM 573 O O . THR A 1 73 ? -9.418 6.276 9.500 1.00 81.88 73 THR A O 1
ATOM 576 N N . GLU A 1 74 ? -11.597 6.751 9.231 1.00 81.88 74 GLU A N 1
ATOM 577 C CA . GLU A 1 74 ? -11.796 7.215 10.607 1.00 81.88 74 GLU A CA 1
ATOM 578 C C . GLU A 1 74 ? -11.443 6.128 11.629 1.00 81.88 74 GLU A C 1
ATOM 580 O O . GLU A 1 74 ? -10.759 6.397 12.620 1.00 81.88 74 GLU A O 1
ATOM 585 N N . LYS A 1 75 ? -11.864 4.881 11.381 1.00 82.69 75 LYS A N 1
ATOM 586 C CA . LYS A 1 75 ? -11.525 3.738 12.242 1.00 82.69 75 LYS A CA 1
ATOM 587 C C . LYS A 1 75 ? -10.022 3.471 12.275 1.00 82.69 75 LYS A C 1
ATOM 589 O O . LYS A 1 75 ? -9.471 3.239 13.350 1.00 82.69 75 LYS A O 1
ATOM 594 N N . ILE A 1 76 ? -9.351 3.526 11.127 1.00 81.62 76 ILE A N 1
ATOM 595 C CA . ILE A 1 76 ? -7.897 3.345 11.032 1.00 81.62 76 ILE A CA 1
ATOM 596 C C . ILE A 1 76 ? -7.163 4.434 11.828 1.00 81.62 76 ILE A C 1
ATOM 598 O O . ILE A 1 76 ? -6.299 4.113 12.649 1.00 81.62 76 ILE A O 1
ATOM 602 N N . ASP A 1 77 ? -7.550 5.699 11.659 1.00 78.56 77 ASP A N 1
ATOM 603 C CA . ASP A 1 77 ? -6.967 6.830 12.387 1.00 78.56 77 ASP A CA 1
ATOM 604 C C . ASP A 1 77 ? -7.113 6.668 13.908 1.00 78.56 77 ASP A C 1
ATOM 606 O O . ASP A 1 77 ? -6.200 7.006 14.668 1.00 78.56 77 ASP A O 1
ATOM 610 N N . LEU A 1 78 ? -8.245 6.128 14.377 1.00 77.81 78 LEU A N 1
ATOM 611 C CA . LEU A 1 78 ? -8.456 5.825 15.794 1.00 77.81 78 LEU A CA 1
ATOM 612 C C . LEU A 1 78 ? -7.482 4.773 16.321 1.00 77.81 78 LEU A C 1
ATOM 614 O O . LEU A 1 78 ? -6.937 4.960 17.411 1.00 77.81 78 LEU A O 1
ATOM 618 N N . VAL A 1 79 ? -7.255 3.689 15.573 1.00 77.75 79 VAL A N 1
ATOM 619 C CA . VAL A 1 79 ? -6.309 2.638 15.977 1.00 77.75 79 VAL A CA 1
ATOM 620 C C . VAL A 1 79 ? -4.918 3.239 16.133 1.00 77.75 79 VAL A C 1
ATOM 622 O O . VAL A 1 79 ? -4.304 3.117 17.191 1.00 77.75 79 VAL A O 1
ATOM 625 N N . PHE A 1 80 ? -4.441 3.984 15.140 1.00 72.62 80 PHE A N 1
ATOM 626 C CA . PHE A 1 80 ? -3.091 4.533 15.198 1.00 72.62 80 PHE A CA 1
ATOM 627 C C . PHE A 1 80 ? -2.900 5.642 16.239 1.00 72.62 80 PHE A C 1
ATOM 629 O O . PHE A 1 80 ? -1.849 5.684 16.883 1.00 72.62 80 PHE A O 1
ATOM 636 N N . LYS A 1 81 ? -3.910 6.488 16.491 1.00 72.31 81 LYS A N 1
ATOM 637 C CA . LYS A 1 81 ? -3.864 7.464 17.597 1.00 72.31 81 LYS A CA 1
ATOM 638 C C . LYS A 1 81 ? -3.624 6.796 18.954 1.00 72.31 81 LYS A C 1
ATOM 640 O O . LYS A 1 81 ? -2.974 7.389 19.810 1.00 72.31 81 LYS A O 1
ATOM 645 N N . LYS A 1 82 ? -4.126 5.573 19.158 1.00 68.19 82 LYS A N 1
ATOM 646 C CA . LYS A 1 82 ? -3.885 4.796 20.385 1.00 68.19 82 LYS A CA 1
ATOM 647 C C . LYS A 1 82 ? -2.491 4.179 20.411 1.00 68.19 82 LYS A C 1
ATOM 649 O O . LYS A 1 82 ? -1.881 4.089 21.473 1.00 68.19 82 LYS A O 1
ATOM 654 N N . THR A 1 83 ? -2.005 3.714 19.262 1.00 62.41 83 THR A N 1
ATOM 655 C CA . THR A 1 83 ? -0.798 2.884 19.216 1.00 62.41 83 THR A CA 1
ATOM 656 C C . THR A 1 83 ? 0.502 3.673 19.088 1.00 62.41 83 THR A C 1
ATOM 658 O O . THR A 1 83 ? 1.556 3.183 19.493 1.00 62.41 83 THR A O 1
ATOM 661 N N . THR A 1 84 ? 0.465 4.892 18.554 1.00 55.97 84 THR A N 1
ATOM 662 C CA . THR A 1 84 ? 1.662 5.721 18.369 1.00 55.97 84 THR A CA 1
ATOM 663 C C . THR A 1 84 ? 1.477 7.081 19.035 1.00 55.97 84 THR A C 1
ATOM 665 O O . THR A 1 84 ? 0.710 7.907 18.558 1.00 55.97 84 THR A O 1
ATOM 668 N N . GLY A 1 85 ? 2.239 7.357 20.102 1.00 45.88 85 GLY A N 1
ATOM 669 C CA . GLY A 1 85 ? 2.309 8.688 20.734 1.00 45.88 85 GLY A CA 1
ATOM 670 C C . GLY A 1 85 ? 2.955 9.776 19.858 1.00 45.88 85 GLY A C 1
ATOM 671 O O . GLY A 1 85 ? 3.089 10.916 20.289 1.00 45.88 85 GLY A O 1
ATOM 672 N N . VAL A 1 86 ? 3.366 9.415 18.640 1.00 44.56 86 VAL A N 1
ATOM 673 C CA . VAL A 1 86 ? 3.908 10.284 17.592 1.00 44.56 86 VAL A CA 1
ATOM 674 C C . VAL A 1 86 ? 3.257 9.852 16.277 1.00 44.56 86 VAL A C 1
ATOM 676 O O . VAL A 1 86 ? 3.890 9.230 15.428 1.00 44.56 86 VAL A O 1
ATOM 679 N N . PHE A 1 87 ? 1.951 10.069 16.145 1.00 43.62 87 PHE A N 1
ATOM 680 C CA . PHE A 1 87 ? 1.303 9.968 14.842 1.00 43.62 87 PHE A CA 1
ATOM 681 C C . PHE A 1 87 ? 1.339 11.354 14.210 1.00 43.62 87 PHE A C 1
ATOM 683 O O . PHE A 1 87 ? 0.511 12.208 14.514 1.00 43.62 87 PHE A O 1
ATOM 690 N N . ASP A 1 88 ? 2.372 11.586 13.404 1.00 47.53 88 ASP A N 1
ATOM 691 C CA . ASP A 1 88 ? 2.458 12.766 12.548 1.00 47.53 88 ASP A CA 1
ATOM 692 C C . ASP A 1 88 ? 1.334 12.668 11.500 1.00 47.53 88 ASP A C 1
ATOM 694 O O . ASP A 1 88 ? 1.029 11.569 11.031 1.00 47.53 88 ASP A O 1
ATOM 698 N N . GLU A 1 89 ? 0.682 13.784 11.184 1.00 42.38 89 GLU A N 1
ATOM 699 C CA . GLU A 1 89 ? -0.652 13.935 10.563 1.00 42.38 89 GLU A CA 1
ATOM 700 C C . GLU A 1 89 ? -0.830 13.386 9.115 1.00 42.38 89 GLU A C 1
ATOM 702 O O . GLU A 1 89 ? -1.640 13.891 8.337 1.00 42.38 89 GLU A O 1
ATOM 707 N N . ALA A 1 90 ? -0.103 12.342 8.711 1.00 41.56 90 ALA A N 1
ATOM 708 C CA . ALA A 1 90 ? 0.012 11.881 7.325 1.00 41.56 90 ALA A CA 1
ATOM 709 C C . ALA A 1 90 ? -0.676 10.539 6.986 1.00 41.56 90 ALA A C 1
ATOM 711 O O . ALA A 1 90 ? -0.488 10.041 5.879 1.00 41.56 90 ALA A O 1
ATOM 712 N N . ASN A 1 91 ? -1.463 9.931 7.877 1.00 47.56 91 ASN A N 1
ATOM 713 C CA . ASN A 1 91 ? -1.661 8.470 7.835 1.00 47.56 91 ASN A CA 1
ATOM 714 C C . ASN A 1 91 ? -3.130 7.982 7.836 1.00 47.56 91 ASN A C 1
ATOM 716 O O . ASN A 1 91 ? -3.451 6.965 8.445 1.00 47.56 91 ASN A O 1
ATOM 720 N N . GLY A 1 92 ? -3.991 8.673 7.092 1.00 52.47 92 GLY A N 1
ATOM 721 C CA . GLY A 1 92 ? -5.269 8.142 6.594 1.00 52.47 92 GLY A CA 1
ATOM 722 C C . GLY A 1 92 ? -5.298 8.192 5.060 1.00 52.47 92 GLY A C 1
ATOM 723 O O . GLY A 1 92 ? -4.324 8.634 4.444 1.00 52.47 92 GLY A O 1
ATOM 724 N N . ILE A 1 93 ? -6.408 7.823 4.410 1.00 54.69 93 ILE A N 1
ATOM 725 C CA . ILE A 1 93 ? -6.557 7.961 2.942 1.00 54.69 93 ILE A CA 1
ATOM 726 C C . ILE A 1 93 ? -6.293 9.396 2.481 1.00 54.69 93 ILE A C 1
ATOM 728 O O . ILE A 1 93 ? -5.609 9.601 1.489 1.00 54.69 93 ILE A O 1
ATOM 732 N N . LEU A 1 94 ? -6.736 10.399 3.243 1.00 58.59 94 LEU A N 1
ATOM 733 C CA . LEU A 1 94 ? -6.459 11.809 2.944 1.00 58.59 94 LEU A CA 1
ATOM 734 C C . LEU A 1 94 ? -4.961 12.147 2.995 1.00 58.59 94 LEU A C 1
ATOM 736 O O . LEU A 1 94 ? -4.489 13.006 2.251 1.00 58.59 94 LEU A O 1
ATOM 740 N N . GLY A 1 95 ? -4.200 11.483 3.866 1.00 62.44 95 GLY A N 1
ATOM 741 C CA . GLY A 1 95 ? -2.743 11.603 3.919 1.00 62.44 95 GLY A CA 1
ATOM 742 C C . GLY A 1 95 ? -2.085 10.945 2.709 1.00 62.44 95 GLY A C 1
ATOM 743 O O . GLY A 1 95 ? -1.240 11.552 2.056 1.00 62.44 95 GLY A O 1
ATOM 744 N N . ILE A 1 96 ? -2.559 9.757 2.339 1.00 64.88 96 ILE A N 1
ATOM 745 C CA . ILE A 1 96 ? -2.159 9.034 1.131 1.00 64.88 96 ILE A CA 1
ATOM 746 C C . ILE A 1 96 ? -2.468 9.824 -0.143 1.00 64.88 96 ILE A C 1
ATOM 748 O O . ILE A 1 96 ? -1.623 9.882 -1.027 1.00 64.88 96 ILE A O 1
ATOM 752 N N . GLU A 1 97 ? -3.633 10.460 -0.253 1.00 67.38 97 GLU A N 1
ATOM 753 C CA . GLU A 1 97 ? -4.006 11.257 -1.423 1.00 67.38 97 GLU A CA 1
ATOM 754 C C . GLU A 1 97 ? -3.166 12.530 -1.533 1.00 67.38 97 GLU A C 1
ATOM 756 O O . GLU A 1 97 ? -2.674 12.870 -2.611 1.00 67.38 97 GLU A O 1
ATOM 761 N N . LYS A 1 98 ? -2.914 13.209 -0.407 1.00 69.19 98 LYS A N 1
ATOM 762 C CA . LYS A 1 98 ? -1.977 14.344 -0.361 1.00 69.19 98 LYS A CA 1
ATOM 763 C C . LYS A 1 98 ? -0.561 13.918 -0.748 1.00 69.19 98 LYS A C 1
ATOM 765 O O . LYS A 1 98 ? 0.106 14.616 -1.520 1.00 69.19 98 LYS A O 1
ATOM 770 N N . LEU A 1 99 ? -0.105 12.771 -0.245 1.00 69.69 99 LEU A N 1
ATOM 771 C CA . LEU A 1 99 ? 1.183 12.190 -0.609 1.00 69.69 99 LEU A CA 1
ATOM 772 C C . LEU A 1 99 ? 1.204 11.827 -2.090 1.00 69.69 99 LEU A C 1
ATOM 774 O O . LEU A 1 99 ? 2.139 12.216 -2.777 1.00 69.69 99 LEU A O 1
ATOM 778 N N . LYS A 1 100 ? 0.156 11.196 -2.619 1.00 78.69 100 LYS A N 1
ATOM 779 C CA . LYS A 1 100 ? 0.029 10.883 -4.041 1.00 78.69 100 LYS A CA 1
ATOM 780 C C . LYS A 1 100 ? 0.199 12.127 -4.897 1.00 78.69 100 LYS A C 1
ATOM 782 O O . LYS A 1 100 ? 1.082 12.143 -5.748 1.00 78.69 100 LYS A O 1
ATOM 787 N N . ASN A 1 101 ? -0.555 13.186 -4.614 1.00 79.12 101 ASN A N 1
ATOM 788 C CA . ASN A 1 101 ? -0.452 14.439 -5.358 1.00 79.12 101 ASN A CA 1
ATOM 789 C C . ASN A 1 101 ? 0.979 15.002 -5.310 1.00 79.12 101 ASN A C 1
ATOM 791 O O . ASN A 1 101 ? 1.534 15.410 -6.328 1.00 79.12 101 ASN A O 1
ATOM 795 N N . THR A 1 102 ? 1.624 14.958 -4.143 1.00 80.69 102 THR A N 1
ATOM 796 C CA . THR A 1 102 ? 3.009 15.425 -3.962 1.00 80.69 102 THR A CA 1
ATOM 797 C C . THR A 1 102 ? 4.023 14.581 -4.742 1.00 80.69 102 THR A C 1
ATOM 799 O O . THR A 1 102 ? 4.910 15.112 -5.415 1.00 80.69 102 THR A O 1
ATOM 802 N N . PHE A 1 103 ? 3.887 13.260 -4.697 1.00 81.12 103 PHE A N 1
ATOM 803 C CA . PHE A 1 103 ? 4.743 12.327 -5.425 1.00 81.12 103 PHE A CA 1
ATOM 804 C C . PHE A 1 103 ? 4.558 12.474 -6.942 1.00 81.12 103 PHE A C 1
ATOM 806 O O . PHE A 1 103 ? 5.531 12.515 -7.694 1.00 81.12 103 PHE A O 1
ATOM 813 N N . GLU A 1 104 ? 3.325 12.652 -7.409 1.00 86.50 104 GLU A N 1
ATOM 814 C CA . GLU A 1 104 ? 3.039 12.822 -8.833 1.00 86.50 104 GLU A CA 1
ATOM 815 C C . GLU A 1 104 ? 3.594 14.123 -9.407 1.00 86.50 104 GLU A C 1
ATOM 817 O O . GLU A 1 104 ? 4.092 14.114 -10.542 1.00 86.50 104 GLU A O 1
ATOM 822 N N . MET A 1 105 ? 3.575 15.206 -8.623 1.00 86.00 105 MET A N 1
ATOM 823 C CA . MET A 1 105 ? 4.211 16.480 -8.978 1.00 86.00 105 MET A CA 1
ATOM 824 C C . MET A 1 105 ? 5.737 16.376 -9.071 1.00 86.00 105 MET A C 1
ATOM 826 O O . MET A 1 105 ? 6.353 17.104 -9.843 1.00 86.00 105 MET A O 1
ATOM 830 N N . THR A 1 106 ? 6.353 15.466 -8.315 1.00 87.31 106 THR A N 1
ATOM 831 C CA . THR A 1 106 ? 7.814 15.278 -8.284 1.00 87.31 106 THR A CA 1
ATOM 832 C C . THR A 1 106 ? 8.316 14.212 -9.260 1.00 87.31 106 THR A C 1
ATOM 834 O O . THR A 1 106 ? 9.506 13.913 -9.283 1.00 87.31 106 THR A O 1
ATOM 837 N N . GLY A 1 107 ? 7.433 13.674 -10.109 1.00 89.44 107 GLY A N 1
ATOM 838 C CA . GLY A 1 107 ? 7.805 12.742 -11.175 1.00 89.44 107 GLY A CA 1
ATOM 839 C C . GLY A 1 107 ? 7.620 11.263 -10.834 1.00 89.44 107 GLY A C 1
ATOM 840 O O . GLY A 1 107 ? 8.073 10.422 -11.602 1.00 89.44 107 GLY A O 1
ATOM 841 N N . PHE A 1 108 ? 6.918 10.920 -9.752 1.00 91.31 108 PHE A N 1
ATOM 842 C CA . PHE A 1 108 ? 6.585 9.534 -9.408 1.00 91.31 108 PHE A CA 1
ATOM 843 C C . PHE A 1 108 ? 5.186 9.140 -9.886 1.00 91.31 108 PHE A C 1
ATOM 845 O O . PHE A 1 108 ? 4.261 9.942 -9.874 1.00 91.31 108 PHE A O 1
ATOM 852 N N . ALA A 1 109 ? 5.011 7.896 -10.316 1.00 91.88 109 ALA A N 1
ATOM 853 C CA . ALA A 1 109 ? 3.705 7.295 -10.553 1.00 91.88 109 ALA A CA 1
ATOM 854 C C . ALA A 1 109 ? 3.318 6.461 -9.338 1.00 91.88 109 ALA A C 1
ATOM 856 O O . ALA A 1 109 ? 4.116 5.625 -8.906 1.00 91.88 109 ALA A O 1
ATOM 857 N N . ILE A 1 110 ? 2.104 6.659 -8.829 1.00 91.12 110 ILE A N 1
ATOM 858 C CA . ILE A 1 110 ? 1.579 5.953 -7.663 1.00 91.12 110 ILE A CA 1
ATOM 859 C C . ILE A 1 110 ? 0.205 5.356 -7.964 1.00 91.12 110 ILE A C 1
ATOM 861 O O . ILE A 1 110 ? -0.703 6.021 -8.460 1.00 91.12 110 ILE A O 1
ATOM 865 N N . ASN A 1 111 ? 0.056 4.086 -7.617 1.00 92.62 111 ASN A N 1
ATOM 866 C CA . ASN A 1 111 ? -1.203 3.360 -7.662 1.00 92.62 111 ASN A CA 1
ATOM 867 C C . ASN A 1 111 ? -1.462 2.798 -6.274 1.00 92.62 111 ASN A C 1
ATOM 869 O O . ASN A 1 111 ? -0.533 2.330 -5.615 1.00 92.62 111 ASN A O 1
ATOM 873 N N . TYR A 1 112 ? -2.710 2.844 -5.834 1.00 92.38 112 TYR A N 1
ATOM 874 C CA . TYR A 1 112 ? -3.092 2.301 -4.546 1.00 92.38 112 TYR A CA 1
ATOM 875 C C . TYR A 1 112 ? -4.469 1.664 -4.618 1.00 92.38 112 TYR A C 1
ATOM 877 O O . TYR A 1 112 ? -5.257 1.943 -5.519 1.00 92.38 112 TYR A O 1
ATOM 885 N N . ILE A 1 113 ? -4.726 0.789 -3.659 1.00 93.56 113 ILE A N 1
ATOM 886 C CA . ILE A 1 113 ? -6.004 0.121 -3.473 1.00 93.56 113 ILE A CA 1
ATOM 887 C C . ILE A 1 113 ? -6.257 -0.012 -1.977 1.00 93.56 113 ILE A C 1
ATOM 889 O O . ILE A 1 113 ? -5.321 -0.132 -1.176 1.00 93.56 113 ILE A O 1
ATOM 893 N N . MET A 1 114 ? -7.528 0.004 -1.604 1.00 92.94 114 MET A N 1
ATOM 894 C CA . MET A 1 114 ? -7.964 -0.238 -0.243 1.00 92.94 114 MET A CA 1
ATOM 895 C C . MET A 1 114 ? -9.100 -1.244 -0.234 1.00 92.94 114 MET A C 1
ATOM 897 O O . MET A 1 114 ? -9.889 -1.321 -1.175 1.00 92.94 114 MET A O 1
ATOM 901 N N . GLY A 1 115 ? -9.192 -2.009 0.840 1.00 93.75 115 GLY A N 1
ATOM 902 C CA . GLY A 1 115 ? -10.237 -2.997 0.975 1.00 93.75 115 GLY A CA 1
ATOM 903 C C . GLY A 1 115 ? -10.304 -3.586 2.359 1.00 93.75 115 GLY A C 1
ATOM 904 O O . GLY A 1 115 ? -9.572 -3.209 3.281 1.00 93.75 115 GLY A O 1
ATOM 905 N N . LYS A 1 116 ? -11.211 -4.537 2.484 1.00 92.81 116 LYS A N 1
ATOM 906 C CA . LYS A 1 116 ? -11.588 -5.148 3.743 1.00 92.81 116 LYS A CA 1
ATOM 907 C C . LYS A 1 116 ? -11.700 -6.650 3.581 1.00 92.81 116 LYS A C 1
ATOM 909 O O . LYS A 1 116 ? -12.126 -7.161 2.553 1.00 92.81 116 LYS A O 1
ATOM 914 N N . LYS A 1 117 ? -11.327 -7.360 4.636 1.00 91.31 117 LYS A N 1
ATOM 915 C CA . LYS A 1 117 ? -11.610 -8.779 4.795 1.00 91.31 117 LYS A CA 1
ATOM 916 C C . LYS A 1 117 ? -11.946 -9.046 6.248 1.00 91.31 117 LYS A C 1
ATOM 918 O O . LYS A 1 117 ? -11.094 -8.857 7.115 1.00 91.31 117 LYS A O 1
ATOM 923 N N . ASP A 1 118 ? -13.166 -9.500 6.510 1.00 88.81 118 ASP A N 1
ATOM 924 C CA . ASP A 1 118 ? -13.679 -9.673 7.870 1.00 88.81 118 ASP A CA 1
ATOM 925 C C . ASP A 1 118 ? -13.496 -8.371 8.685 1.00 88.81 118 ASP A C 1
ATOM 927 O O . ASP A 1 118 ? -13.963 -7.306 8.280 1.00 88.81 118 ASP A O 1
ATOM 931 N N . ASN A 1 119 ? -12.756 -8.440 9.796 1.00 88.69 119 ASN A N 1
ATOM 932 C CA . ASN A 1 119 ? -12.429 -7.303 10.656 1.00 88.69 119 ASN A CA 1
ATOM 933 C C . ASN A 1 119 ? -11.026 -6.739 10.380 1.00 88.69 119 ASN A C 1
ATOM 935 O O . ASN A 1 119 ? -10.386 -6.208 11.284 1.00 88.69 119 ASN A O 1
ATOM 939 N N . ILE A 1 120 ? -10.503 -6.907 9.166 1.00 90.88 120 ILE A N 1
ATOM 940 C CA . ILE A 1 120 ? -9.187 -6.408 8.769 1.00 90.88 120 ILE A CA 1
ATOM 941 C C . ILE A 1 120 ? -9.349 -5.425 7.616 1.00 90.88 120 ILE A C 1
ATOM 943 O O . ILE A 1 120 ? -9.949 -5.752 6.594 1.00 90.88 120 ILE A O 1
ATOM 947 N N . ALA A 1 121 ? -8.756 -4.247 7.767 1.00 92.06 121 ALA A N 1
ATOM 948 C CA . ALA A 1 121 ? -8.545 -3.306 6.680 1.00 92.06 121 ALA A CA 1
ATOM 949 C C . ALA A 1 121 ? -7.179 -3.542 6.043 1.00 92.06 121 ALA A C 1
ATOM 951 O O . ALA A 1 121 ? -6.190 -3.759 6.750 1.00 92.06 121 ALA A O 1
ATOM 952 N N . VAL A 1 122 ? -7.117 -3.466 4.718 1.00 93.56 122 VAL A N 1
ATOM 953 C CA . VAL A 1 122 ? -5.880 -3.585 3.950 1.00 93.56 122 VAL A CA 1
ATOM 954 C C . VAL A 1 122 ? -5.768 -2.407 3.001 1.00 93.56 122 VAL A C 1
ATOM 956 O O . VAL A 1 122 ? -6.693 -2.094 2.258 1.00 93.56 122 VAL A O 1
ATOM 959 N N . TYR A 1 123 ? -4.600 -1.784 3.006 1.00 92.19 123 TYR A N 1
ATOM 960 C CA . TYR A 1 123 ? -4.213 -0.747 2.069 1.00 92.19 123 TYR A CA 1
ATOM 961 C C . TYR A 1 123 ? -2.872 -1.119 1.441 1.00 92.19 123 TYR A C 1
ATOM 963 O O . TYR A 1 123 ? -1.954 -1.574 2.132 1.00 92.19 123 TYR A O 1
ATOM 971 N N . ILE A 1 124 ? -2.762 -0.943 0.127 1.00 94.06 124 ILE A N 1
ATOM 972 C CA . ILE A 1 124 ? -1.532 -1.204 -0.618 1.00 94.06 124 ILE A CA 1
ATOM 973 C C . ILE A 1 124 ? -1.259 -0.017 -1.529 1.00 94.06 124 ILE A C 1
ATOM 975 O O . ILE A 1 124 ? -2.126 0.363 -2.310 1.00 94.06 124 ILE A O 1
ATOM 979 N N . ALA A 1 125 ? -0.039 0.510 -1.477 1.00 92.19 125 ALA A N 1
ATOM 980 C CA . ALA A 1 125 ? 0.473 1.482 -2.433 1.00 92.19 125 ALA A CA 1
ATOM 981 C C . ALA A 1 125 ? 1.692 0.928 -3.170 1.00 92.19 125 ALA A C 1
ATOM 983 O O . ALA A 1 125 ? 2.577 0.316 -2.572 1.00 92.19 125 ALA A O 1
ATOM 984 N N . MET A 1 126 ? 1.761 1.209 -4.466 1.00 94.19 126 MET A N 1
ATOM 985 C CA . MET A 1 126 ? 2.927 1.003 -5.316 1.00 94.19 126 MET A CA 1
ATOM 986 C C . MET A 1 126 ? 3.368 2.341 -5.878 1.00 94.19 126 MET A C 1
ATOM 988 O O . MET A 1 126 ? 2.539 3.069 -6.423 1.00 94.19 126 MET A O 1
ATOM 992 N N . TRP A 1 127 ? 4.662 2.645 -5.826 1.00 93.38 127 TRP A N 1
ATOM 993 C CA . TRP A 1 127 ? 5.188 3.823 -6.510 1.00 93.38 127 TRP A CA 1
ATOM 994 C C . TRP A 1 127 ? 6.568 3.603 -7.118 1.00 93.38 127 TRP A C 1
ATOM 996 O O . TRP A 1 127 ? 7.381 2.815 -6.637 1.00 93.38 127 TRP A O 1
AT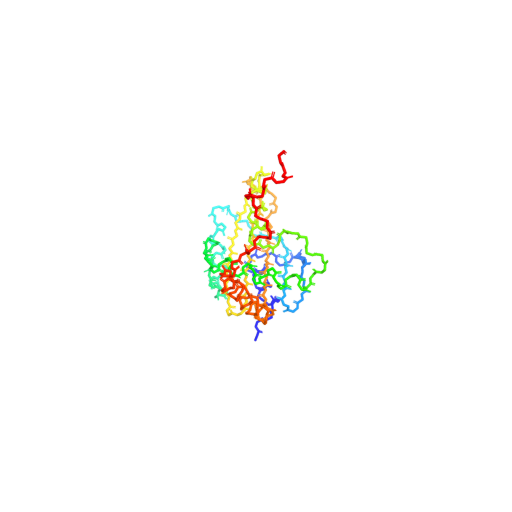OM 1006 N N . SER A 1 128 ? 6.839 4.321 -8.202 1.00 93.62 128 SER A N 1
ATOM 1007 C CA . SER A 1 128 ? 8.150 4.382 -8.853 1.00 93.62 128 SER A CA 1
ATOM 1008 C C . SER A 1 128 ? 8.299 5.706 -9.585 1.00 93.62 128 SER A C 1
ATOM 1010 O O . SER A 1 128 ? 7.314 6.411 -9.791 1.00 93.62 128 SER A O 1
ATOM 1012 N N . ASP A 1 129 ? 9.499 6.003 -10.062 1.00 92.31 129 ASP A N 1
ATOM 1013 C CA . ASP A 1 129 ? 9.700 7.083 -11.025 1.00 92.31 129 ASP A CA 1
ATOM 1014 C C . ASP A 1 129 ? 8.847 6.850 -12.294 1.00 92.31 129 ASP A C 1
ATOM 1016 O O . ASP A 1 129 ? 8.714 5.706 -12.754 1.00 92.31 129 ASP A O 1
ATOM 1020 N N . LYS A 1 130 ? 8.249 7.915 -12.852 1.00 89.12 130 LYS A N 1
ATOM 1021 C CA . LYS A 1 130 ? 7.413 7.876 -14.071 1.00 89.12 130 LYS A CA 1
ATOM 1022 C C . LYS A 1 130 ? 8.199 7.441 -15.307 1.00 89.12 130 LYS A C 1
ATOM 1024 O O . LYS A 1 130 ? 7.608 6.880 -16.222 1.00 89.12 130 LYS A O 1
ATOM 1029 N N . SER A 1 131 ? 9.514 7.663 -15.338 1.00 87.56 131 SER A N 1
ATOM 1030 C CA . SER A 1 131 ? 10.387 7.184 -16.419 1.00 87.56 131 SER A CA 1
ATOM 1031 C C . SER A 1 131 ? 10.568 5.662 -16.419 1.00 87.56 131 SER A C 1
ATOM 1033 O O . SER A 1 131 ? 11.115 5.111 -17.372 1.00 87.56 131 SER A O 1
ATOM 1035 N N . GLY A 1 132 ? 10.149 4.975 -15.348 1.00 82.31 132 GLY A N 1
ATOM 1036 C CA . GLY A 1 132 ? 10.416 3.553 -15.138 1.00 82.31 132 GLY A CA 1
ATOM 1037 C C . GLY A 1 132 ? 11.842 3.260 -14.659 1.00 82.31 132 GLY A C 1
ATOM 1038 O O . GLY A 1 132 ? 12.223 2.093 -14.554 1.00 82.31 132 GLY A O 1
ATOM 1039 N N . ALA A 1 133 ? 12.638 4.294 -14.369 1.00 83.75 133 ALA A N 1
ATOM 1040 C CA . ALA A 1 133 ? 13.964 4.147 -13.790 1.00 83.75 133 ALA A CA 1
ATOM 1041 C C . ALA A 1 133 ? 13.903 3.843 -12.285 1.00 83.75 133 ALA A C 1
ATOM 1043 O O . ALA A 1 133 ? 13.057 4.345 -11.547 1.00 83.75 133 ALA A O 1
ATOM 1044 N N . GLY A 1 134 ? 14.871 3.056 -11.813 1.00 86.69 134 GLY A N 1
ATOM 1045 C CA . GLY A 1 134 ? 15.023 2.763 -10.391 1.00 86.69 134 GLY A CA 1
ATOM 1046 C C . GLY A 1 134 ? 14.045 1.709 -9.851 1.00 86.69 134 GLY A C 1
ATOM 1047 O O . GLY A 1 134 ? 13.417 0.973 -10.616 1.00 86.69 134 GLY A O 1
ATOM 1048 N N . PRO A 1 135 ? 13.990 1.555 -8.519 1.00 91.19 135 PRO A N 1
ATOM 1049 C CA . PRO A 1 135 ? 13.158 0.550 -7.871 1.00 91.19 135 PRO A CA 1
ATOM 1050 C C . PRO A 1 135 ? 11.672 0.924 -7.889 1.00 91.19 135 PRO A C 1
ATOM 1052 O O . PRO A 1 135 ? 11.303 2.098 -7.851 1.00 91.19 135 PRO A O 1
ATOM 1055 N N . MET A 1 136 ? 10.820 -0.101 -7.859 1.00 94.94 136 MET A N 1
ATOM 1056 C CA . MET A 1 136 ? 9.410 0.048 -7.518 1.00 94.94 136 MET A CA 1
ATOM 1057 C C . MET A 1 136 ? 9.229 -0.259 -6.034 1.00 94.94 136 MET A C 1
ATOM 1059 O O . MET A 1 136 ? 9.584 -1.339 -5.558 1.00 94.94 136 MET A O 1
ATOM 1063 N N . PHE A 1 137 ? 8.682 0.695 -5.302 1.00 94.12 137 PHE A N 1
ATOM 1064 C CA . PHE A 1 137 ? 8.401 0.566 -3.883 1.00 94.12 137 PHE A CA 1
ATOM 1065 C C . PHE A 1 137 ? 6.981 0.058 -3.664 1.00 94.12 137 PHE A C 1
ATOM 1067 O O . PHE A 1 137 ? 6.078 0.353 -4.448 1.00 94.12 137 PHE A O 1
ATOM 1074 N N . VAL A 1 138 ? 6.805 -0.699 -2.586 1.00 95.31 138 VAL A N 1
ATOM 1075 C CA . VAL A 1 138 ? 5.515 -1.206 -2.122 1.00 95.31 138 VAL A CA 1
ATOM 1076 C C . VAL A 1 138 ? 5.364 -0.857 -0.650 1.00 95.31 138 VAL A C 1
ATOM 1078 O O . VAL A 1 138 ? 6.271 -1.108 0.145 1.00 95.31 138 VAL A O 1
ATOM 1081 N N . GLU A 1 139 ? 4.209 -0.321 -0.284 1.00 92.56 139 GLU A N 1
ATOM 1082 C CA . GLU A 1 139 ? 3.777 -0.172 1.101 1.00 92.56 139 GLU A CA 1
ATOM 1083 C C . GLU A 1 139 ? 2.492 -0.945 1.310 1.00 92.56 139 GLU A C 1
ATOM 1085 O O . GLU A 1 139 ? 1.550 -0.810 0.534 1.00 92.56 139 GLU A O 1
ATOM 1090 N N . CYS A 1 140 ? 2.464 -1.751 2.363 1.00 93.44 140 CYS A N 1
ATOM 1091 C CA . CYS A 1 140 ? 1.271 -2.447 2.800 1.00 93.44 140 CYS A CA 1
ATOM 1092 C C . CYS A 1 140 ? 0.956 -2.022 4.230 1.00 93.44 140 CYS A C 1
ATOM 1094 O O . CYS A 1 140 ? 1.803 -2.127 5.121 1.00 93.44 140 CYS A O 1
ATOM 1096 N N . MET A 1 141 ? -0.270 -1.557 4.430 1.00 91.31 141 MET A N 1
ATOM 1097 C CA . MET A 1 141 ? -0.847 -1.291 5.734 1.00 91.31 141 MET A CA 1
ATOM 1098 C C . MET A 1 141 ? -1.976 -2.286 5.980 1.00 91.31 141 MET A C 1
ATOM 1100 O O . MET A 1 141 ? -2.848 -2.475 5.135 1.00 91.31 141 MET A O 1
ATOM 1104 N N . VAL A 1 142 ? -1.949 -2.923 7.143 1.00 92.06 142 VAL A N 1
ATOM 1105 C CA . VAL A 1 142 ? -2.977 -3.859 7.592 1.00 92.06 142 VAL A CA 1
ATOM 1106 C C . VAL A 1 142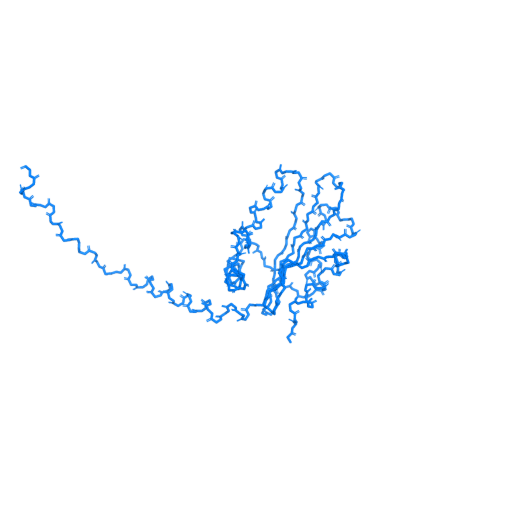 ? -3.388 -3.463 9.001 1.00 92.06 142 VAL A C 1
ATOM 1108 O O . VAL A 1 142 ? -2.522 -3.261 9.852 1.00 92.06 142 VAL A O 1
ATOM 1111 N N . VAL A 1 143 ? -4.693 -3.348 9.244 1.00 89.06 143 VAL A N 1
ATOM 1112 C CA . VAL A 1 143 ? -5.249 -2.884 10.522 1.00 89.06 143 VAL A CA 1
ATOM 1113 C C . VAL A 1 143 ? -6.376 -3.806 10.971 1.00 89.06 143 VAL A C 1
ATOM 1115 O O . VAL A 1 143 ? -7.256 -4.142 10.185 1.00 89.06 143 VAL A O 1
ATOM 1118 N N . ASN A 1 144 ? -6.358 -4.202 12.238 1.00 89.56 144 ASN A N 1
ATOM 1119 C CA . ASN A 1 144 ? -7.432 -4.917 12.910 1.00 89.56 144 ASN A CA 1
ATOM 1120 C C . ASN A 1 144 ? -8.497 -3.922 13.398 1.00 89.56 144 ASN A C 1
ATOM 1122 O O . ASN A 1 144 ? -8.250 -3.108 14.286 1.00 89.56 144 ASN A O 1
ATOM 1126 N N . LEU A 1 145 ? -9.697 -4.010 12.833 1.00 85.00 145 LEU A N 1
ATOM 1127 C CA . LEU A 1 145 ? -10.808 -3.095 13.087 1.00 85.00 145 LEU A CA 1
ATOM 1128 C C . LEU A 1 145 ? -11.528 -3.362 14.413 1.00 85.00 145 LEU A C 1
ATOM 1130 O O . LEU A 1 145 ? -12.153 -2.450 14.946 1.00 85.00 145 LEU A O 1
ATOM 1134 N N . ILE A 1 146 ? -11.372 -4.550 15.010 1.00 81.62 146 ILE A N 1
ATOM 1135 C CA . ILE A 1 146 ? -11.973 -4.856 16.323 1.00 81.62 146 ILE A CA 1
ATOM 1136 C C . ILE A 1 146 ? -11.441 -3.896 17.402 1.00 81.62 146 ILE A C 1
ATOM 1138 O O . ILE A 1 146 ? -12.174 -3.497 18.301 1.00 81.62 146 ILE A O 1
ATOM 1142 N N . ALA A 1 147 ? -10.176 -3.473 17.292 1.00 65.94 147 ALA A N 1
ATOM 1143 C CA . ALA A 1 147 ? -9.567 -2.499 18.201 1.00 65.94 147 ALA A CA 1
ATOM 1144 C C . ALA A 1 147 ? -10.150 -1.072 18.056 1.00 65.94 147 ALA A C 1
ATOM 1146 O O . ALA A 1 147 ? -9.962 -0.222 18.937 1.00 65.94 147 ALA A O 1
ATOM 1147 N N . ALA A 1 148 ? -10.841 -0.801 16.943 1.00 61.59 148 ALA A N 1
ATOM 1148 C CA . ALA A 1 148 ? -11.506 0.466 16.657 1.00 61.59 148 ALA A CA 1
ATOM 1149 C C . ALA A 1 148 ? -12.974 0.472 17.112 1.00 61.59 148 ALA A C 1
ATOM 1151 O O . ALA A 1 148 ? -13.442 1.490 17.621 1.00 61.59 148 ALA A O 1
ATOM 1152 N N . ASP A 1 149 ? -13.686 -0.648 16.945 1.00 64.19 149 ASP A N 1
ATOM 1153 C CA . ASP A 1 149 ? -15.143 -0.719 17.125 1.00 64.19 149 ASP A CA 1
ATOM 1154 C C . ASP A 1 149 ? -15.602 -0.398 18.559 1.00 64.19 149 ASP A C 1
ATOM 1156 O O . ASP A 1 149 ? -16.616 0.274 18.725 1.00 64.19 149 ASP A O 1
ATOM 1160 N N . SER A 1 150 ? -14.822 -0.745 19.594 1.00 60.12 150 SER A N 1
ATOM 1161 C CA . SER A 1 150 ? -15.175 -0.420 20.991 1.00 60.12 150 SER A CA 1
ATOM 1162 C C . SER A 1 150 ? -15.342 1.078 21.262 1.00 60.12 150 SER A C 1
ATOM 1164 O O . SER A 1 150 ? -16.064 1.454 22.179 1.00 60.12 150 SER A O 1
ATOM 1166 N N . ASP A 1 151 ? -14.672 1.930 20.483 1.00 55.56 151 ASP A N 1
ATOM 1167 C CA . ASP A 1 151 ? -14.630 3.378 20.705 1.00 55.56 151 ASP A CA 1
ATOM 1168 C C . ASP A 1 151 ? -15.317 4.159 19.582 1.00 55.56 151 ASP A C 1
ATOM 1170 O O . ASP A 1 151 ? -15.755 5.291 19.801 1.00 55.56 151 ASP A O 1
ATOM 1174 N N . TYR A 1 152 ? -15.399 3.583 18.378 1.00 57.31 152 TYR A N 1
ATOM 1175 C CA . TYR A 1 152 ? -16.102 4.196 17.255 1.00 57.31 152 TYR A CA 1
ATOM 1176 C C . TYR A 1 152 ? -17.607 4.280 17.528 1.00 57.31 152 TYR A C 1
ATOM 1178 O O . TYR A 1 152 ? -18.196 5.343 17.330 1.00 57.31 152 TYR A O 1
ATOM 1186 N N . ASP A 1 153 ? -18.201 3.210 18.067 1.00 59.34 153 ASP A N 1
ATOM 1187 C CA . ASP A 1 153 ? -19.623 3.188 18.425 1.00 59.34 153 ASP A CA 1
ATOM 1188 C C . ASP A 1 153 ? -19.940 4.235 19.506 1.00 59.34 153 ASP A C 1
ATOM 1190 O O . ASP A 1 153 ? -20.892 5.001 19.365 1.00 59.34 153 ASP A O 1
ATOM 1194 N N . ILE A 1 154 ? -19.061 4.385 20.506 1.00 60.44 154 ILE A N 1
ATOM 1195 C CA . ILE A 1 154 ? -19.188 5.416 21.550 1.00 60.44 154 ILE A CA 1
ATOM 1196 C C . ILE A 1 154 ? -19.155 6.826 20.941 1.00 60.44 154 ILE A C 1
ATOM 1198 O O . ILE A 1 154 ? -19.956 7.684 21.306 1.00 60.44 154 ILE A O 1
ATOM 1202 N N . ARG A 1 155 ? -18.241 7.104 20.000 1.00 59.09 155 ARG A N 1
ATOM 1203 C CA . ARG A 1 155 ? -18.149 8.434 19.371 1.00 59.09 155 ARG A CA 1
ATOM 1204 C C . ARG A 1 155 ? -19.342 8.742 18.473 1.00 59.09 155 ARG A C 1
ATOM 1206 O O . ARG A 1 155 ? -19.825 9.870 18.523 1.00 59.09 155 ARG A O 1
ATOM 1213 N N . LYS A 1 156 ? -19.836 7.769 17.694 1.00 58.38 156 LYS A N 1
ATOM 1214 C CA . LYS A 1 156 ? -21.059 7.947 16.895 1.00 58.38 156 LYS A C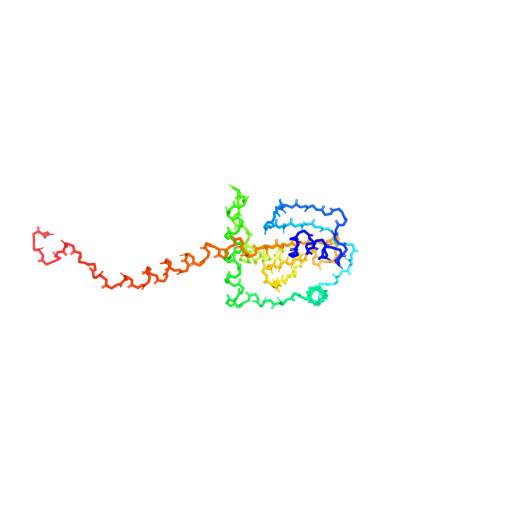A 1
ATOM 1215 C C . LYS A 1 156 ? -22.261 8.238 17.795 1.00 58.38 156 LYS A C 1
ATOM 1217 O O . LYS A 1 156 ? -23.010 9.160 17.490 1.00 58.38 156 LYS A O 1
ATOM 1222 N N . GLU A 1 157 ? -22.417 7.533 18.917 1.00 56.94 157 GLU A N 1
ATOM 1223 C CA . GLU A 1 157 ? -23.489 7.816 19.883 1.00 56.94 157 GLU A CA 1
ATOM 1224 C C . GLU A 1 157 ? -23.397 9.235 20.465 1.00 56.94 157 GLU A C 1
ATOM 1226 O O . GLU A 1 157 ? -24.405 9.938 20.528 1.00 56.94 157 GLU A O 1
ATOM 1231 N N . VAL A 1 158 ? -22.197 9.701 20.830 1.00 58.88 158 VAL A N 1
ATOM 1232 C CA . VAL A 1 158 ? -21.996 11.072 21.336 1.00 58.88 158 VAL A CA 1
ATOM 1233 C C . VAL A 1 158 ? -22.303 12.120 20.259 1.00 58.88 158 VAL A C 1
ATOM 1235 O O . VAL A 1 158 ? -23.063 13.047 20.517 1.00 58.88 158 VAL A O 1
ATOM 1238 N N . SER A 1 159 ? -21.802 11.956 19.031 1.00 57.72 159 SER A N 1
ATOM 1239 C CA . SER A 1 159 ? -22.054 12.909 17.937 1.00 57.72 159 SER A CA 1
ATOM 1240 C C . SER A 1 159 ? -23.521 12.958 17.491 1.00 57.72 159 SER A C 1
ATOM 1242 O O . SER A 1 159 ? -24.003 14.006 17.063 1.00 57.72 159 SER A O 1
ATOM 1244 N N . VAL A 1 160 ? -24.251 11.843 17.587 1.00 58.78 160 VAL A N 1
ATOM 1245 C CA . VAL A 1 160 ? -25.699 11.811 17.327 1.00 58.78 160 VAL A CA 1
ATOM 1246 C C . VAL A 1 160 ? -26.472 12.512 18.449 1.00 58.78 160 VAL A C 1
ATOM 1248 O O . VAL A 1 160 ? -27.435 13.223 18.167 1.00 58.78 160 VAL A O 1
ATOM 1251 N N . ASN A 1 161 ? -26.036 12.371 19.703 1.00 54.66 161 ASN A N 1
ATOM 1252 C CA . ASN A 1 161 ? -26.664 13.049 20.838 1.00 54.66 161 ASN A CA 1
ATOM 1253 C C . ASN A 1 161 ? -26.403 14.565 20.847 1.00 54.66 161 ASN A C 1
ATOM 1255 O O . ASN A 1 161 ? -27.317 15.324 21.160 1.00 54.66 161 ASN A O 1
ATOM 1259 N N . ASP A 1 162 ? -25.219 15.025 20.433 1.00 52.56 162 ASP A N 1
ATOM 1260 C CA . ASP A 1 162 ? -24.912 16.461 20.326 1.00 52.56 162 ASP A CA 1
ATOM 1261 C C . ASP A 1 162 ? -25.725 17.155 19.216 1.00 52.56 162 ASP A C 1
ATOM 1263 O O . ASP A 1 162 ? -26.124 18.310 19.357 1.00 52.56 162 ASP A O 1
ATOM 1267 N N . ASN A 1 163 ? -26.052 16.441 18.133 1.00 51.34 163 ASN A N 1
ATOM 1268 C CA . ASN A 1 163 ? -26.890 16.973 17.052 1.00 51.34 163 ASN A CA 1
ATOM 1269 C C . ASN A 1 163 ? -28.391 17.019 17.387 1.00 51.34 163 ASN A C 1
ATOM 1271 O O . ASN A 1 163 ? -29.135 17.708 16.693 1.00 51.34 163 ASN A O 1
ATOM 1275 N N . ASN A 1 164 ? -28.833 16.337 18.446 1.00 48.50 164 ASN A N 1
ATOM 1276 C CA . ASN A 1 164 ? -30.222 16.370 18.917 1.00 48.50 164 ASN A CA 1
ATOM 1277 C C . ASN A 1 164 ? -30.469 17.392 20.044 1.00 48.50 164 ASN A C 1
ATOM 1279 O O . ASN A 1 164 ? -31.609 17.525 20.479 1.00 48.50 164 ASN A O 1
ATOM 1283 N N . ASN A 1 165 ? -29.442 18.127 20.490 1.00 46.31 165 ASN A N 1
ATOM 1284 C CA . ASN A 1 165 ? -29.543 19.120 21.571 1.00 46.31 165 ASN A CA 1
ATOM 1285 C C . ASN A 1 165 ? -29.370 20.582 21.108 1.00 46.31 165 ASN A C 1
ATOM 1287 O O . ASN A 1 165 ? -29.251 21.475 21.940 1.00 46.31 165 ASN A O 1
ATOM 1291 N N . ASN A 1 166 ? -29.382 20.864 19.801 1.00 44.00 166 ASN A N 1
ATOM 1292 C CA . ASN A 1 166 ? -29.250 22.234 19.282 1.00 44.00 166 ASN A CA 1
ATOM 1293 C C . ASN A 1 166 ? -30.599 22.894 18.947 1.00 44.00 166 ASN A C 1
ATOM 1295 O O . ASN A 1 166 ? -30.724 23.534 17.906 1.00 44.00 166 ASN A O 1
ATOM 1299 N N . ASP A 1 167 ? -31.587 22.759 19.833 1.00 51.16 167 ASP A N 1
ATOM 1300 C CA . ASP A 1 167 ? -32.823 23.561 19.793 1.00 51.16 167 ASP A CA 1
ATOM 1301 C C . ASP A 1 167 ? -33.131 24.221 21.151 1.00 51.16 167 ASP A C 1
ATOM 1303 O O . ASP A 1 167 ? -34.270 24.569 21.458 1.00 51.16 167 ASP A O 1
ATOM 1307 N N . ASP A 1 168 ? -32.092 24.447 21.960 1.00 46.69 168 ASP A N 1
ATOM 1308 C CA . ASP A 1 168 ? -32.180 25.299 23.141 1.00 46.69 168 ASP A CA 1
ATOM 1309 C C . ASP A 1 168 ? -31.729 26.711 22.754 1.00 46.69 168 ASP A C 1
ATOM 1311 O O . ASP A 1 168 ? -30.541 27.006 22.597 1.00 46.69 168 ASP A O 1
ATOM 1315 N N . GLY A 1 169 ? -32.722 27.576 22.538 1.00 44.22 169 GLY A N 1
ATOM 1316 C CA . GLY A 1 169 ? -32.552 28.982 22.199 1.00 44.22 169 GLY A CA 1
ATOM 1317 C C . GLY A 1 169 ? -31.496 29.671 23.064 1.00 44.22 169 GLY A C 1
ATOM 1318 O O . GLY A 1 169 ? -31.574 29.705 24.291 1.00 44.22 169 GLY A O 1
ATOM 1319 N N . PHE A 1 170 ? -30.506 30.253 22.394 1.00 42.09 170 PHE A N 1
ATOM 1320 C CA . PHE A 1 170 ? -29.513 31.117 23.012 1.00 42.09 170 PHE A CA 1
ATOM 1321 C C . PHE A 1 170 ? -30.183 32.459 23.353 1.00 42.09 170 PHE A C 1
ATOM 1323 O O . PHE A 1 170 ? -30.217 33.371 22.526 1.00 42.09 170 PHE A O 1
ATOM 1330 N N . ASP A 1 171 ? -30.738 32.584 24.560 1.00 51.03 171 ASP A N 1
ATOM 1331 C CA . ASP A 1 171 ? -31.137 33.884 25.108 1.00 51.03 171 ASP A CA 1
ATOM 1332 C C . ASP A 1 171 ? -29.865 34.706 25.366 1.00 51.03 171 ASP A C 1
ATOM 1334 O O . ASP A 1 171 ? -29.149 34.532 26.356 1.00 51.03 171 ASP A O 1
ATOM 1338 N N . LEU A 1 172 ? -29.545 35.601 24.430 1.00 49.66 172 LEU A N 1
ATOM 1339 C CA . LEU A 1 172 ? -28.524 36.621 24.640 1.00 49.66 172 LEU A CA 1
ATOM 1340 C C . LEU A 1 172 ? -29.027 37.593 25.723 1.00 49.66 172 LEU A C 1
ATOM 1342 O O . LEU A 1 172 ? -30.109 38.155 25.569 1.00 49.66 172 LEU A O 1
ATOM 1346 N N . PRO A 1 173 ? -28.251 37.882 26.783 1.00 44.53 173 PRO A N 1
ATOM 1347 C CA . PRO A 1 173 ? -28.711 38.718 27.895 1.00 44.53 173 PRO A CA 1
ATOM 1348 C C . PRO A 1 173 ? -28.666 40.228 27.586 1.00 44.53 173 PRO A C 1
ATOM 1350 O O . PRO A 1 173 ? -28.587 41.043 28.501 1.00 44.53 173 PRO A O 1
ATOM 1353 N N . PHE A 1 174 ? -28.685 40.623 26.311 1.00 54.56 174 PHE A N 1
ATOM 1354 C CA . PHE A 1 174 ? -28.487 42.008 25.887 1.00 54.56 174 PHE A CA 1
ATOM 1355 C C . PHE A 1 174 ? -29.644 42.487 25.013 1.00 54.56 174 PHE A C 1
ATOM 1357 O O . PHE A 1 174 ? -29.737 42.153 23.832 1.00 54.56 174 PHE A O 1
ATOM 1364 N N . ASP A 1 175 ? -30.502 43.316 25.602 1.00 61.53 175 ASP A N 1
ATOM 1365 C CA . ASP A 1 175 ? -31.520 44.066 24.879 1.00 61.53 175 ASP A CA 1
ATOM 1366 C C . ASP A 1 175 ? -30.871 45.280 24.189 1.00 61.53 175 ASP A C 1
ATOM 1368 O O . ASP A 1 175 ? -30.531 46.279 24.821 1.00 61.53 175 ASP A O 1
ATOM 1372 N N . MET A 1 176 ? -30.686 45.196 22.869 1.00 58.38 176 MET A N 1
ATOM 1373 C CA . MET A 1 176 ? -30.153 46.293 22.048 1.00 58.38 176 MET A CA 1
ATOM 1374 C C . MET A 1 176 ? -31.136 47.467 21.862 1.00 58.38 176 MET A C 1
ATOM 1376 O O . MET A 1 176 ? -30.840 48.393 21.104 1.00 58.38 176 MET A O 1
ATOM 1380 N N . SER A 1 177 ? -32.294 47.457 22.531 1.00 60.44 177 SER A N 1
ATOM 1381 C CA . SER A 1 177 ? -33.235 48.581 22.551 1.00 60.44 177 SER A CA 1
ATOM 1382 C C . SER A 1 177 ? -33.024 49.567 23.712 1.00 60.44 177 SER A C 1
ATOM 1384 O O . SER A 1 177 ? -33.687 50.607 23.739 1.00 60.44 177 SER A O 1
ATOM 1386 N N . ASP A 1 178 ? -32.068 49.310 24.618 1.00 61.75 178 ASP A N 1
ATOM 1387 C CA . ASP A 1 178 ? -31.734 50.216 25.724 1.00 61.75 178 ASP A CA 1
ATOM 1388 C C . ASP A 1 178 ? -31.116 51.544 25.208 1.00 61.75 178 ASP A C 1
ATOM 1390 O O . ASP A 1 178 ? -30.031 51.544 24.612 1.00 61.75 178 ASP A O 1
ATOM 1394 N N . PRO A 1 179 ? -31.767 52.707 25.424 1.00 58.16 179 PRO A N 1
ATOM 1395 C CA . PRO A 1 179 ? -31.268 53.998 24.959 1.00 58.16 179 PRO A CA 1
ATOM 1396 C C . PRO A 1 179 ? -30.086 54.556 25.769 1.00 58.16 179 PRO A C 1
ATOM 1398 O O . PRO A 1 179 ? -29.590 55.628 25.427 1.00 58.16 179 PRO A O 1
ATOM 1401 N N . SER A 1 180 ? -29.624 53.880 26.826 1.00 59.66 180 SER A N 1
ATOM 1402 C CA . SER A 1 180 ? -28.550 54.369 27.706 1.00 59.66 180 SER A CA 1
ATOM 1403 C C . SER A 1 180 ? -27.133 54.330 27.107 1.00 59.66 180 SER A C 1
ATOM 1405 O O . SER A 1 180 ? -26.196 54.821 27.734 1.00 59.66 180 SER A O 1
ATOM 1407 N N . PHE A 1 181 ? -26.968 53.816 25.883 1.00 55.12 181 PHE A N 1
ATOM 1408 C CA . PHE A 1 181 ? -25.678 53.714 25.181 1.00 55.12 181 PHE A CA 1
ATOM 1409 C C . PHE A 1 181 ? -25.524 54.640 23.953 1.00 55.12 181 PHE A C 1
ATOM 1411 O O . PHE A 1 181 ? -24.678 54.379 23.095 1.00 55.12 181 PHE A O 1
ATOM 1418 N N . LYS A 1 182 ? -26.303 55.729 23.850 1.00 48.06 182 LYS A N 1
ATOM 1419 C CA . LYS A 1 182 ? -26.112 56.779 22.826 1.00 48.06 182 LYS A CA 1
ATOM 1420 C C . LYS A 1 182 ? -25.579 58.089 23.392 1.00 48.06 182 LYS A C 1
ATOM 1422 O O . LYS A 1 182 ? -26.080 58.521 24.450 1.00 48.06 182 LYS A O 1
#

Secondary structure (DSSP, 8-state):
---HHHHHHHHHHHTT--TT-EEEEESSSEEEEEEEE-S---TTTHHHHHHHHHHHHTPEE--TTSHHHHHHHHHHHHHHHHH-S---S--SHHHHHHHHHHHHHTTEEEEEEEEEETTEEEEEEEEEETTS-SPEEEEEEEEETHHHHHHHHHHHHHHHHHHTSTTS----S--TT-GGG-

Radius of gyration: 22.06 Å; chains: 1; bounding box: 48×72×45 Å

Sequence (182 aa):
MLEVMQVSRKVMDYLDAFNGSKPVVHNNDAMIIKGISRRKIPVDERQSVLNETFQAMSIDEIPVDSQEASELTEKIDLVFKKTTGVFDEANGILGIEKLKNTFEMTGFAINYIMGKKDNIAVYIAMWSDKSGAGPMFVECMVVNLIAADSDYDIRKEVSVNDNNNNDDGFDLPFDMSDPSFK

Organism: NCBI:txid1077256